Protein AF-A0A3D3JPU9-F1 (afdb_monomer)

Sequence (164 aa):
MLIANRLPGASPLVQSMTINVPAVERTVMVTYDLEADNAAEIIVEYTRDSIWNTVSADRLTGDFGLGIAPGTGHSITWDYSDTFDGEAPTQIFLRLTADDGNLVVTLPGAVEIVFRKIEAGTFTQGSPELEPGHEADESPQRAVTVSEDFYMSIFEITQEQWLA

Radius of gyration: 21.28 Å; Cα contacts (8 Å, |Δi|>4): 311; chains: 1; bounding box: 58×30×57 Å

pLDDT: mean 87.11, std 13.55, range [36.75, 98.12]

Foldseek 3Di:
DEDADWDPDDPFGWAPWDWDDDPPAQKIKIWTFTDHPFWWAKWKWKDPDPVPPIDTAPPKDWQHGGGRGGGGGGMIMGRCCPVPVNDDDPDMYMYIDTGRQWDWDQDPPRDIFIKGKDAWDKDWFFDDPPPVPHDPVSDDTDIDTDHGIDIDTPDDDDPVNVVD

Structure (mmCIF, N/CA/C/O backbone):
data_AF-A0A3D3JPU9-F1
#
_entry.id   AF-A0A3D3JPU9-F1
#
loop_
_atom_site.group_PDB
_atom_site.id
_atom_site.type_symbol
_atom_site.label_atom_id
_atom_site.label_alt_id
_atom_site.label_comp_id
_atom_site.label_asym_id
_atom_site.label_entity_id
_atom_site.label_seq_id
_atom_site.pdbx_PDB_ins_code
_atom_site.Cartn_x
_atom_site.Cartn_y
_atom_site.Cartn_z
_atom_site.occupancy
_atom_site.B_iso_or_equiv
_atom_site.auth_seq_id
_atom_site.auth_comp_id
_atom_site.auth_asym_id
_atom_site.auth_atom_id
_atom_site.pdbx_PDB_model_num
ATOM 1 N N . MET A 1 1 ? -23.104 3.707 13.720 1.00 38.59 1 MET A N 1
ATOM 2 C CA . MET A 1 1 ? -23.506 3.058 12.451 1.00 38.59 1 MET A CA 1
ATOM 3 C C . MET A 1 1 ? -22.300 3.085 11.531 1.00 38.59 1 MET A C 1
ATOM 5 O O . MET A 1 1 ? -21.827 4.163 11.205 1.00 38.59 1 MET A O 1
ATOM 9 N N . LEU A 1 2 ? -21.737 1.918 11.239 1.00 41.59 2 LEU A N 1
ATOM 10 C CA . LEU A 1 2 ? -20.375 1.777 10.731 1.00 41.59 2 LEU A CA 1
ATOM 11 C C . LEU A 1 2 ? -20.431 1.512 9.223 1.00 41.59 2 LEU A C 1
ATOM 13 O O . LEU A 1 2 ? -20.944 0.478 8.808 1.00 41.59 2 LEU A O 1
ATOM 17 N N . ILE A 1 3 ? -20.004 2.477 8.409 1.00 39.22 3 ILE A N 1
ATOM 18 C CA . ILE A 1 3 ? -20.006 2.352 6.946 1.00 39.22 3 ILE A CA 1
ATOM 19 C C . ILE A 1 3 ? -18.588 1.988 6.516 1.00 39.22 3 ILE A C 1
ATOM 21 O O . ILE A 1 3 ? -17.681 2.786 6.711 1.00 39.22 3 ILE A O 1
ATOM 25 N N . ALA A 1 4 ? -18.411 0.794 5.950 1.00 40.62 4 ALA A N 1
ATOM 26 C CA . ALA A 1 4 ? -17.192 0.391 5.262 1.00 40.62 4 ALA A CA 1
ATOM 27 C C . ALA A 1 4 ? -17.168 1.071 3.885 1.00 40.62 4 ALA A C 1
ATOM 29 O O . ALA A 1 4 ? -17.986 0.759 3.014 1.00 40.62 4 ALA A O 1
ATOM 30 N N . ASN A 1 5 ? -16.271 2.037 3.688 1.00 39.25 5 ASN A N 1
ATOM 31 C CA . ASN A 1 5 ? -16.094 2.644 2.375 1.00 39.25 5 ASN A CA 1
ATOM 32 C C . ASN A 1 5 ? -15.235 1.732 1.498 1.00 39.25 5 ASN A C 1
ATOM 34 O O . ASN A 1 5 ? -14.011 1.755 1.549 1.00 39.25 5 ASN A O 1
ATOM 38 N N . ARG A 1 6 ? -15.943 0.949 0.681 1.00 44.34 6 ARG A N 1
ATOM 39 C CA . ARG A 1 6 ? -15.477 0.354 -0.574 1.00 44.34 6 ARG A CA 1
ATOM 40 C C . ARG A 1 6 ? -14.921 1.445 -1.502 1.00 44.34 6 ARG A C 1
ATOM 42 O O . ARG A 1 6 ? -15.597 2.453 -1.721 1.00 44.34 6 ARG A O 1
ATOM 49 N N . LEU A 1 7 ? -13.766 1.223 -2.119 1.00 37.97 7 LEU A N 1
ATOM 50 C CA . LEU A 1 7 ? -13.474 1.836 -3.415 1.00 37.97 7 LEU A CA 1
ATOM 51 C C . LEU A 1 7 ? -13.971 0.848 -4.484 1.00 37.97 7 LEU A C 1
ATOM 53 O O . LEU A 1 7 ? -13.536 -0.301 -4.488 1.00 37.97 7 LEU A O 1
ATOM 57 N N . PRO A 1 8 ? -14.957 1.204 -5.325 1.00 36.75 8 PRO A N 1
ATOM 58 C CA . PRO A 1 8 ? -15.422 0.299 -6.366 1.00 36.75 8 PRO A CA 1
ATOM 59 C C . PRO A 1 8 ? -14.397 0.206 -7.507 1.00 36.75 8 PRO A C 1
ATOM 61 O O . PRO A 1 8 ? -14.055 1.226 -8.097 1.00 36.75 8 PRO A O 1
ATOM 64 N N . GLY A 1 9 ? -14.016 -1.021 -7.879 1.00 45.81 9 GLY A N 1
ATOM 65 C CA . GLY A 1 9 ? -13.697 -1.359 -9.273 1.00 45.81 9 GLY A CA 1
ATOM 66 C C . GLY A 1 9 ? -12.241 -1.619 -9.662 1.00 45.81 9 GLY A C 1
ATOM 67 O O . GLY A 1 9 ? -12.018 -1.871 -10.840 1.00 45.81 9 GLY A O 1
ATOM 68 N N . ALA A 1 10 ? -11.280 -1.613 -8.740 1.00 60.22 10 ALA A N 1
ATOM 69 C CA . ALA A 1 10 ? -9.907 -2.025 -9.034 1.00 60.22 10 ALA A CA 1
ATOM 70 C C . ALA A 1 10 ? -9.444 -3.059 -8.004 1.00 60.22 10 ALA A C 1
ATOM 72 O O . ALA A 1 10 ? -9.653 -2.860 -6.808 1.00 60.22 10 ALA A O 1
ATOM 73 N N . SER A 1 11 ? -8.864 -4.166 -8.471 1.00 66.94 11 SER A N 1
ATOM 74 C CA . SER A 1 11 ? -8.095 -5.065 -7.610 1.00 66.94 11 SER A CA 1
ATOM 75 C C . SER A 1 11 ? -6.849 -4.329 -7.099 1.00 66.94 11 SER A C 1
ATOM 77 O O . SER A 1 11 ? -6.284 -3.537 -7.855 1.00 66.94 11 SER A O 1
ATOM 79 N N . PRO A 1 12 ? -6.406 -4.598 -5.861 1.00 82.12 12 PRO A N 1
ATOM 80 C CA . PRO A 1 12 ? -6.984 -5.540 -4.903 1.00 82.12 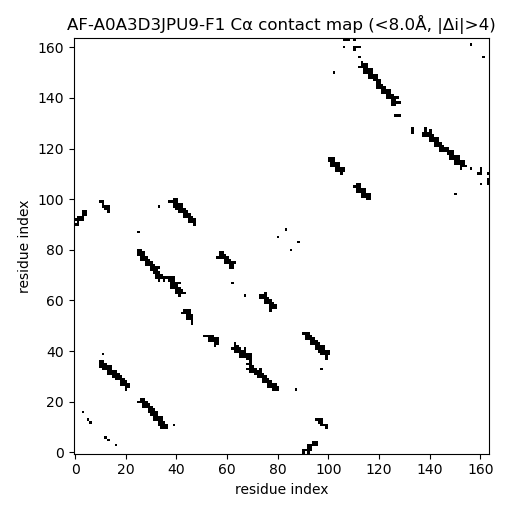12 PRO A CA 1
ATOM 81 C C . PRO A 1 12 ? -8.217 -4.973 -4.180 1.00 82.12 12 PRO A C 1
ATOM 83 O O . PRO A 1 12 ? -8.354 -3.771 -3.967 1.00 82.12 12 PRO A O 1
ATOM 86 N N . LEU A 1 13 ? -9.119 -5.862 -3.763 1.00 84.00 13 LEU A N 1
ATOM 87 C CA . LEU A 1 13 ? -10.406 -5.506 -3.177 1.00 84.00 13 LEU A CA 1
ATOM 88 C C . LEU A 1 13 ? -10.704 -6.312 -1.908 1.00 84.00 13 LEU A C 1
ATOM 90 O O . LEU A 1 13 ? -10.686 -7.541 -1.901 1.00 84.00 13 LEU A O 1
ATOM 94 N N . VAL A 1 14 ? -11.078 -5.597 -0.845 1.00 78.12 14 VAL A N 1
ATOM 95 C CA . VAL A 1 14 ? -11.663 -6.182 0.369 1.00 78.12 14 VAL A CA 1
ATOM 96 C C . VAL A 1 14 ? -13.152 -6.459 0.146 1.00 78.12 14 VAL A C 1
ATOM 98 O O . VAL A 1 14 ? -13.912 -5.571 -0.250 1.00 78.12 14 VAL A O 1
ATOM 101 N N . GLN A 1 15 ? -13.588 -7.677 0.456 1.00 7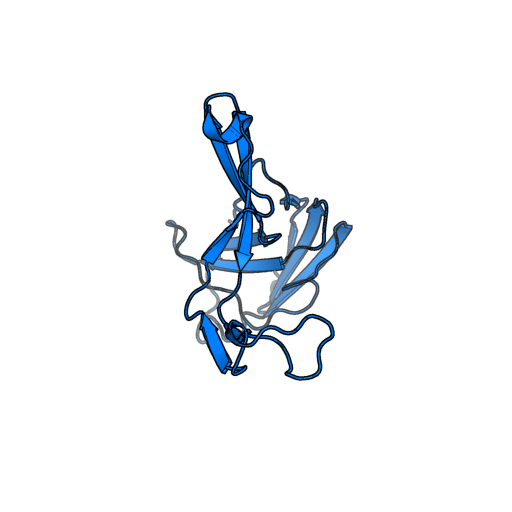9.38 15 GLN A N 1
ATOM 102 C CA . GLN A 1 15 ? -14.965 -8.152 0.328 1.00 79.38 15 GLN A CA 1
ATOM 103 C C . GLN A 1 15 ? -15.486 -8.796 1.616 1.00 79.38 15 GLN A C 1
ATOM 105 O O . GLN A 1 15 ? -14.744 -9.016 2.572 1.00 79.38 15 GLN A O 1
ATOM 110 N N . SER A 1 16 ? -16.800 -9.056 1.647 1.00 79.38 16 SER A N 1
ATOM 111 C CA . SER A 1 16 ? -17.491 -9.781 2.730 1.00 79.38 16 SER A CA 1
ATOM 112 C C . SER A 1 16 ? -17.193 -9.264 4.147 1.00 79.38 16 SER A C 1
ATOM 114 O O . SER A 1 16 ? -17.269 -10.012 5.123 1.00 79.38 16 SER A O 1
ATOM 116 N N . MET A 1 17 ? -16.858 -7.974 4.271 1.00 79.38 17 MET A N 1
ATOM 117 C CA . MET A 1 17 ? -16.373 -7.397 5.521 1.00 79.38 17 MET A CA 1
ATOM 118 C C . MET A 1 17 ? -17.464 -7.434 6.594 1.00 79.38 17 MET A C 1
ATOM 120 O O . MET A 1 17 ? -18.532 -6.837 6.439 1.00 79.38 17 MET A O 1
ATOM 124 N N . THR A 1 18 ? -17.172 -8.096 7.710 1.00 80.69 18 THR A N 1
ATOM 125 C CA . THR A 1 18 ? -18.034 -8.135 8.894 1.00 80.69 18 THR A CA 1
ATOM 126 C C . THR A 1 18 ? -17.282 -7.564 10.081 1.00 80.69 18 THR A C 1
ATOM 128 O O . THR A 1 18 ? -16.088 -7.802 10.242 1.00 80.69 18 THR A O 1
ATOM 131 N N . ILE A 1 19 ? -17.985 -6.792 10.910 1.00 81.38 19 ILE A N 1
ATOM 132 C CA . ILE A 1 19 ? -17.402 -6.121 12.068 1.00 81.38 19 ILE A CA 1
ATOM 133 C C . ILE A 1 19 ? -18.149 -6.558 13.321 1.00 81.38 19 ILE A C 1
ATOM 135 O O . ILE A 1 19 ? -19.367 -6.396 13.417 1.00 81.38 19 ILE A O 1
ATOM 139 N N . ASN A 1 20 ? -17.406 -7.092 14.282 1.00 82.62 20 ASN A N 1
ATOM 140 C CA . ASN A 1 20 ? -17.899 -7.486 15.590 1.00 82.62 20 ASN A CA 1
ATOM 141 C C . ASN A 1 20 ? -17.238 -6.622 16.670 1.00 82.62 20 ASN A C 1
ATOM 143 O O . ASN A 1 20 ? -16.013 -6.543 16.746 1.00 82.62 20 ASN A O 1
ATOM 147 N N . VAL A 1 21 ? -18.057 -5.988 17.508 1.00 80.88 21 VAL A N 1
ATOM 148 C CA . VAL A 1 21 ? -17.610 -5.151 18.630 1.00 80.88 21 VAL A CA 1
ATOM 149 C C . VAL A 1 21 ? -18.157 -5.776 19.912 1.00 80.88 21 VAL A C 1
ATOM 151 O O . VAL A 1 21 ? -19.345 -5.602 20.211 1.00 80.88 21 VAL A O 1
ATOM 154 N N . PRO A 1 22 ? -17.353 -6.555 20.653 1.00 74.38 22 PRO A N 1
ATOM 155 C CA . PRO A 1 22 ? -17.810 -7.160 21.894 1.00 74.38 22 PRO A CA 1
ATOM 156 C C . PRO A 1 22 ? -18.210 -6.078 22.907 1.00 74.38 22 PRO A C 1
ATOM 158 O O . PRO A 1 22 ? -17.514 -5.088 23.090 1.00 74.38 22 PRO A O 1
ATOM 161 N N . ALA A 1 23 ? -19.326 -6.270 23.615 1.00 65.50 23 ALA A N 1
ATOM 162 C CA . ALA A 1 23 ? -19.895 -5.244 24.500 1.00 65.50 23 ALA A CA 1
ATOM 163 C C . ALA A 1 23 ? -19.032 -4.890 25.732 1.00 65.50 23 ALA A C 1
ATOM 165 O O . ALA A 1 23 ? -19.327 -3.919 26.427 1.00 65.50 23 ALA A O 1
ATOM 166 N N . VAL A 1 24 ? -18.015 -5.701 26.037 1.00 68.75 24 VAL A N 1
ATOM 167 C CA . VAL A 1 24 ? -17.209 -5.611 27.268 1.00 68.75 24 VAL A CA 1
ATOM 168 C C . VAL A 1 24 ? -15.709 -5.509 26.970 1.00 68.75 24 VAL A C 1
ATOM 170 O O . VAL A 1 24 ? -14.918 -5.261 27.875 1.00 68.75 24 VAL A O 1
ATOM 173 N N . GLU A 1 25 ? -15.312 -5.663 25.707 1.00 72.06 25 GLU A N 1
ATOM 174 C CA . GLU A 1 25 ? -13.920 -5.553 25.280 1.00 72.06 25 GLU A CA 1
ATOM 175 C C . GLU A 1 25 ? -13.743 -4.255 24.498 1.00 72.06 25 GLU A C 1
ATOM 177 O O . GLU A 1 25 ? -14.616 -3.855 23.730 1.00 72.06 25 GLU A O 1
ATOM 182 N N . ARG A 1 26 ? -12.605 -3.581 24.679 1.00 84.31 26 ARG A N 1
ATOM 183 C CA . ARG A 1 26 ? -12.235 -2.417 23.860 1.00 84.31 26 ARG A CA 1
ATOM 184 C C . ARG A 1 26 ? -11.589 -2.870 22.551 1.00 84.31 26 ARG A C 1
ATOM 186 O O . ARG A 1 26 ? -10.546 -2.364 22.155 1.00 84.31 26 ARG A O 1
ATOM 193 N N . THR A 1 27 ? -12.202 -3.864 21.918 1.00 87.31 27 THR A N 1
ATOM 194 C CA . THR A 1 27 ? -11.699 -4.513 20.713 1.00 87.31 27 THR A CA 1
ATOM 195 C C . THR A 1 27 ? -12.722 -4.431 19.590 1.00 87.31 27 THR A C 1
ATOM 197 O O . THR A 1 27 ? -13.936 -4.398 19.805 1.00 87.31 27 THR A O 1
ATOM 200 N N . VAL A 1 28 ? -12.226 -4.390 18.360 1.00 88.94 28 VAL A N 1
ATOM 201 C CA . VAL A 1 28 ? -13.025 -4.576 17.153 1.00 88.94 28 VAL A CA 1
ATOM 202 C C . VAL A 1 28 ? -12.428 -5.725 16.369 1.00 88.94 28 VAL A C 1
ATOM 204 O O . VAL A 1 28 ? -11.264 -5.674 15.983 1.00 88.94 28 VAL A O 1
ATOM 207 N N . MET A 1 29 ? -13.231 -6.748 16.105 1.00 89.94 29 MET A N 1
ATOM 208 C CA . MET A 1 29 ? -12.861 -7.833 15.209 1.00 89.94 29 MET A CA 1
ATOM 209 C C . MET A 1 29 ? -13.454 -7.570 13.830 1.00 89.94 29 MET A C 1
ATOM 211 O O . MET A 1 29 ? -14.654 -7.328 13.692 1.00 89.94 29 MET A O 1
ATOM 215 N N . VAL A 1 30 ? -12.604 -7.631 12.816 1.00 91.12 30 VAL A N 1
ATOM 216 C CA . VAL A 1 30 ? -12.953 -7.496 11.408 1.00 91.12 30 VAL A CA 1
ATOM 217 C C . VAL A 1 30 ? -12.640 -8.813 10.723 1.00 91.12 30 VAL A C 1
ATOM 219 O O . VAL A 1 30 ? -11.498 -9.258 10.763 1.00 91.12 30 VAL A O 1
ATOM 222 N N . THR A 1 31 ? -13.623 -9.409 10.059 1.00 92.94 31 THR A N 1
ATOM 223 C CA . THR A 1 31 ? -13.385 -10.522 9.132 1.00 92.94 31 THR A CA 1
ATOM 224 C C . THR A 1 31 ? -13.621 -10.057 7.708 1.00 92.94 31 THR A C 1
ATOM 226 O O . THR A 1 31 ? -14.570 -9.303 7.477 1.00 92.94 31 THR A O 1
ATOM 229 N N . TYR A 1 32 ? -12.800 -10.497 6.762 1.00 92.75 32 TYR A N 1
ATOM 230 C CA . TYR A 1 32 ? -12.905 -10.096 5.362 1.00 92.75 32 TYR A CA 1
ATOM 231 C C . TYR A 1 32 ? -12.392 -11.177 4.407 1.00 92.75 32 TYR A C 1
ATOM 233 O O . TYR A 1 32 ? -11.645 -12.076 4.793 1.00 92.75 32 TYR A O 1
ATOM 241 N N . ASP A 1 33 ? -12.788 -11.050 3.147 1.00 92.75 33 ASP A N 1
ATOM 242 C CA . ASP A 1 33 ? -12.210 -11.778 2.025 1.00 92.75 33 ASP A CA 1
ATOM 243 C C . ASP A 1 33 ? -11.353 -10.801 1.204 1.00 92.75 33 ASP A C 1
ATOM 245 O O . ASP A 1 33 ? -11.717 -9.633 1.050 1.00 92.75 33 ASP A O 1
ATOM 249 N N . LEU A 1 34 ? -10.215 -11.256 0.691 1.00 91.75 34 LEU A N 1
ATOM 250 C CA . LEU A 1 34 ? -9.318 -10.498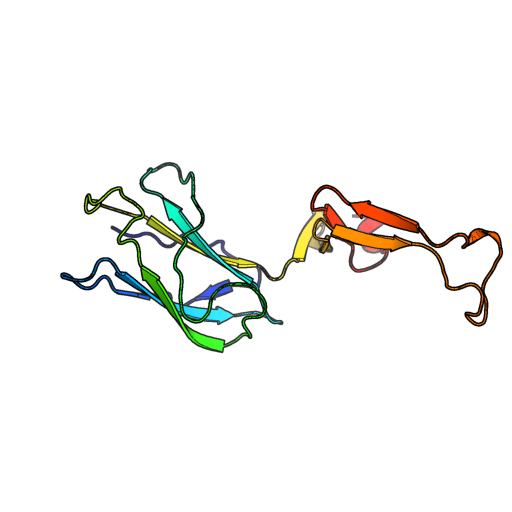 -0.174 1.00 91.75 34 LEU A CA 1
ATOM 251 C C . LEU A 1 34 ? -9.375 -11.058 -1.595 1.00 91.75 34 LEU A C 1
ATOM 253 O O . LEU A 1 34 ? -8.885 -12.158 -1.858 1.00 91.75 34 LEU A O 1
ATOM 257 N N . GLU A 1 35 ? -9.933 -10.277 -2.516 1.00 90.25 35 GLU A N 1
ATOM 258 C CA . GLU A 1 35 ? -9.847 -10.537 -3.952 1.00 90.25 35 GLU A CA 1
ATOM 259 C C . GLU A 1 35 ? -8.686 -9.731 -4.540 1.00 90.25 35 GLU A C 1
ATOM 261 O O . GLU A 1 35 ? -8.722 -8.503 -4.580 1.00 90.25 35 GLU A O 1
ATOM 266 N N . ALA A 1 36 ? -7.635 -10.420 -4.974 1.00 86.75 36 ALA A N 1
ATOM 267 C CA . ALA A 1 36 ? -6.460 -9.810 -5.580 1.00 86.75 36 ALA A CA 1
ATOM 268 C C . ALA A 1 36 ? -5.738 -10.824 -6.478 1.00 86.75 36 ALA A C 1
ATOM 270 O O . ALA A 1 36 ? -5.844 -12.032 -6.261 1.00 86.75 36 ALA A O 1
ATOM 271 N N . ASP A 1 37 ? -4.977 -10.339 -7.460 1.00 85.44 37 ASP A N 1
ATOM 272 C CA . ASP A 1 37 ? -4.149 -11.205 -8.312 1.00 85.44 37 ASP A CA 1
ATOM 273 C C . ASP A 1 37 ? -2.868 -11.659 -7.596 1.00 85.44 37 ASP A C 1
ATOM 275 O O . ASP A 1 37 ? -2.338 -12.737 -7.858 1.00 85.44 37 ASP A O 1
ATOM 279 N N . ASN A 1 38 ? -2.371 -10.829 -6.675 1.00 86.12 38 ASN A N 1
ATOM 280 C CA . ASN A 1 38 ? -1.156 -11.051 -5.899 1.00 86.12 38 ASN A CA 1
ATOM 281 C C . ASN A 1 38 ? -1.387 -10.681 -4.431 1.00 86.12 38 ASN A C 1
ATOM 283 O O . ASN A 1 38 ? -2.436 -10.153 -4.066 1.00 86.12 38 ASN A O 1
ATOM 287 N N . ALA A 1 39 ? -0.390 -10.952 -3.587 1.00 89.75 39 ALA A N 1
ATOM 288 C CA . ALA A 1 39 ? -0.430 -10.500 -2.205 1.00 89.75 39 ALA A CA 1
ATOM 289 C C . ALA A 1 39 ? -0.523 -8.965 -2.126 1.00 89.75 39 ALA A C 1
ATOM 291 O O . ALA A 1 39 ? 0.163 -8.264 -2.873 1.00 89.75 39 ALA A O 1
ATOM 292 N N . ALA A 1 40 ? -1.349 -8.467 -1.209 1.00 90.00 40 ALA A N 1
ATOM 293 C CA . ALA A 1 40 ? -1.594 -7.046 -0.991 1.00 90.00 40 ALA A CA 1
ATOM 294 C C . ALA A 1 40 ? -1.206 -6.627 0.434 1.00 90.00 40 ALA A C 1
ATOM 296 O O . ALA A 1 40 ? -1.082 -7.453 1.342 1.00 90.00 40 ALA A O 1
ATOM 297 N N . GLU A 1 41 ? -1.006 -5.331 0.627 1.00 91.44 41 GLU A N 1
ATOM 298 C CA . GLU A 1 41 ? -1.008 -4.699 1.934 1.00 91.44 41 GLU A CA 1
ATOM 299 C C . GLU A 1 41 ? -2.443 -4.496 2.410 1.00 91.44 41 GLU A C 1
ATOM 301 O O . GLU A 1 41 ? -3.289 -4.013 1.658 1.00 91.44 41 GLU A O 1
ATOM 306 N N . ILE A 1 42 ? -2.718 -4.832 3.667 1.00 93.69 42 ILE A N 1
ATOM 307 C CA . ILE A 1 42 ? -4.010 -4.566 4.295 1.00 93.69 42 ILE A CA 1
ATOM 308 C C . ILE A 1 42 ? -3.847 -3.465 5.332 1.00 93.69 42 ILE A C 1
ATOM 310 O O . ILE A 1 42 ? -3.294 -3.670 6.415 1.00 93.69 42 ILE A O 1
ATOM 314 N N . ILE A 1 43 ? -4.360 -2.291 4.986 1.00 89.94 43 ILE A N 1
ATOM 315 C CA . ILE A 1 43 ? -4.274 -1.076 5.786 1.00 89.94 43 ILE A CA 1
ATOM 316 C C . ILE A 1 43 ? -5.597 -0.894 6.524 1.00 89.94 43 ILE A C 1
ATOM 318 O O . ILE A 1 43 ? -6.676 -0.911 5.924 1.00 89.94 43 ILE A O 1
ATOM 322 N N . VAL A 1 44 ? -5.510 -0.702 7.839 1.00 92.06 44 VAL A N 1
ATOM 323 C CA . VAL A 1 44 ? -6.668 -0.425 8.691 1.00 92.06 44 VAL A CA 1
ATOM 324 C C . VAL A 1 44 ? -6.591 1.006 9.173 1.00 92.06 44 VAL A C 1
ATOM 326 O O . VAL A 1 44 ? -5.642 1.410 9.843 1.00 92.06 44 VAL A O 1
ATOM 329 N N . GLU A 1 45 ? -7.625 1.767 8.865 1.00 92.00 45 GLU A N 1
ATOM 330 C CA . GLU A 1 45 ? -7.753 3.146 9.292 1.00 92.00 45 GLU A CA 1
ATOM 331 C C . GLU A 1 45 ? -9.084 3.361 9.997 1.00 92.00 45 GLU A C 1
ATOM 333 O O . GLU A 1 45 ? -10.081 2.693 9.712 1.00 92.00 45 GLU A O 1
ATOM 338 N N . TYR A 1 46 ? -9.126 4.342 10.889 1.00 90.06 46 TYR A N 1
ATOM 339 C CA . TYR A 1 46 ? -10.345 4.739 11.567 1.00 90.06 46 TYR A CA 1
ATOM 340 C C . TYR A 1 46 ? -10.561 6.250 11.517 1.00 90.06 46 TYR A C 1
ATOM 342 O O . TYR A 1 46 ? -9.637 7.037 11.326 1.00 90.06 46 TYR A O 1
ATOM 350 N N . THR A 1 47 ? -11.806 6.670 11.718 1.00 89.44 47 THR A N 1
ATOM 351 C CA . THR A 1 47 ? -12.147 8.063 12.000 1.00 89.44 47 THR A CA 1
ATOM 352 C C . THR A 1 47 ? -13.324 8.160 12.963 1.00 89.44 47 THR A C 1
ATOM 354 O O . THR A 1 47 ? -14.097 7.218 13.147 1.00 89.44 47 THR A O 1
ATOM 357 N N . ARG A 1 48 ? -13.456 9.319 13.604 1.00 86.81 48 ARG A N 1
ATOM 358 C CA . ARG A 1 48 ? -14.639 9.717 14.382 1.00 86.81 48 ARG A CA 1
ATOM 359 C C . ARG A 1 48 ? -15.387 10.874 13.728 1.00 86.81 48 ARG A C 1
ATOM 361 O O . ARG A 1 48 ? -16.456 11.247 14.206 1.00 86.81 48 ARG A O 1
ATOM 368 N N . ASP A 1 49 ? -14.817 11.462 12.680 1.00 83.62 49 ASP A N 1
ATOM 369 C CA . ASP A 1 49 ? -15.444 12.552 11.958 1.00 83.62 49 ASP A CA 1
ATOM 370 C C . ASP A 1 49 ? -16.352 12.028 10.840 1.00 83.62 49 ASP A C 1
ATOM 372 O O . ASP A 1 49 ? -16.342 10.855 10.469 1.00 83.62 49 ASP A O 1
ATOM 376 N N . SER A 1 50 ? -17.206 12.910 10.338 1.00 81.31 50 SER A N 1
ATOM 377 C CA . SER A 1 50 ? -18.123 12.619 9.235 1.00 81.31 50 SER A CA 1
ATOM 378 C C . SER A 1 50 ? -17.541 12.975 7.864 1.00 81.31 50 SER A C 1
ATOM 380 O O . SER A 1 50 ? -18.234 12.835 6.857 1.00 81.31 50 SER A O 1
ATOM 382 N N . ILE A 1 51 ? -16.298 13.459 7.821 1.00 82.75 51 ILE A N 1
ATOM 383 C CA . ILE A 1 51 ? -15.634 13.982 6.618 1.00 82.75 51 ILE A CA 1
ATOM 384 C C . ILE A 1 51 ? -14.461 13.106 6.155 1.00 82.75 51 ILE A C 1
ATOM 386 O O . ILE A 1 51 ? -13.833 13.430 5.153 1.00 82.75 51 ILE A O 1
ATOM 390 N N . TRP A 1 52 ? -14.237 11.968 6.821 1.00 82.00 52 TRP A N 1
ATOM 391 C CA . TRP A 1 52 ? -13.253 10.940 6.485 1.00 82.00 52 TRP A CA 1
ATOM 392 C C . TRP A 1 52 ? -11.790 11.386 6.575 1.00 82.00 52 TRP A C 1
ATOM 394 O O . TRP A 1 52 ? -10.960 10.887 5.814 1.00 82.00 52 TRP A O 1
ATOM 404 N N . ASN A 1 53 ? -11.437 12.240 7.545 1.00 85.75 53 ASN A N 1
ATOM 405 C CA . ASN A 1 53 ? -10.024 12.347 7.922 1.00 85.75 53 ASN A CA 1
ATOM 406 C C . ASN A 1 53 ? -9.673 11.126 8.760 1.00 85.75 53 ASN A C 1
ATOM 408 O O . ASN A 1 53 ? -10.133 10.977 9.897 1.00 85.75 53 ASN A O 1
ATOM 412 N N . THR A 1 54 ? -8.915 10.221 8.164 1.00 90.12 54 THR A N 1
ATOM 413 C CA . THR A 1 54 ? -8.572 8.944 8.766 1.00 90.12 54 THR A CA 1
ATOM 414 C C . THR A 1 54 ? -7.242 8.991 9.503 1.00 90.12 54 THR A C 1
ATOM 416 O O . THR A 1 54 ? -6.366 9.806 9.216 1.00 90.12 54 THR A O 1
ATOM 419 N N . VAL A 1 55 ? -7.110 8.098 10.478 1.00 91.50 55 VAL A N 1
ATOM 420 C CA . VAL A 1 55 ? -5.878 7.812 11.211 1.00 91.50 55 VAL A CA 1
ATOM 421 C C . VAL A 1 55 ? -5.626 6.313 11.113 1.00 91.50 55 VAL A C 1
ATOM 423 O O . VAL A 1 55 ? -6.568 5.527 11.247 1.00 91.50 55 VAL A O 1
ATOM 426 N N . SER A 1 56 ? -4.377 5.907 10.888 1.00 92.06 56 SER A N 1
ATOM 427 C CA . SER A 1 56 ? -4.008 4.490 10.909 1.00 92.06 56 SER A CA 1
ATOM 428 C C . SER A 1 56 ? -4.297 3.887 12.282 1.00 92.06 56 SER A C 1
ATOM 430 O O . SER A 1 56 ? -3.941 4.465 13.312 1.00 92.06 56 SER A O 1
ATOM 432 N N . ALA A 1 57 ? -4.955 2.731 12.297 1.00 92.19 57 ALA A N 1
ATOM 433 C CA . ALA A 1 57 ? -5.157 1.970 13.518 1.00 92.19 57 ALA A CA 1
ATOM 434 C C . ALA A 1 57 ? -3.817 1.388 13.990 1.00 92.19 57 ALA A C 1
ATOM 436 O O . ALA A 1 57 ? -3.028 0.866 13.203 1.00 92.19 57 ALA A O 1
ATOM 437 N N . ASP A 1 58 ? -3.562 1.482 15.287 1.00 91.50 58 ASP A N 1
ATOM 438 C CA . ASP A 1 58 ? -2.437 0.856 15.970 1.00 91.50 58 ASP A CA 1
ATOM 439 C C . ASP A 1 58 ? -2.890 -0.422 16.691 1.00 91.50 58 ASP A C 1
ATOM 441 O O . ASP A 1 58 ? -4.069 -0.755 16.691 1.00 91.50 58 ASP A O 1
ATOM 445 N N . ARG A 1 59 ? -1.961 -1.175 17.298 1.00 92.44 59 ARG A N 1
ATOM 446 C CA . ARG A 1 59 ? -2.284 -2.361 18.128 1.00 92.44 59 ARG A CA 1
ATOM 447 C C . ARG A 1 59 ? -3.170 -3.402 17.418 1.00 92.44 59 ARG A C 1
ATOM 449 O O . ARG A 1 59 ? -4.027 -4.047 18.026 1.00 92.44 59 ARG A O 1
ATOM 456 N N . LEU A 1 60 ? -2.961 -3.556 16.115 1.00 95.31 60 LEU A N 1
ATOM 457 C CA . LEU A 1 60 ? -3.622 -4.565 15.300 1.00 95.31 60 LEU A CA 1
ATOM 458 C C . LEU A 1 60 ? -2.970 -5.935 15.518 1.00 95.31 60 LEU A C 1
ATOM 460 O O . LEU A 1 60 ? -1.765 -6.051 15.746 1.00 95.31 60 LEU A O 1
ATOM 464 N N . THR A 1 61 ? -3.778 -6.983 15.421 1.00 96.56 61 THR A N 1
ATOM 465 C CA . THR A 1 61 ? -3.336 -8.383 15.394 1.00 96.56 61 THR A CA 1
ATOM 466 C C . THR A 1 61 ? -4.103 -9.144 14.315 1.00 96.56 61 THR A C 1
ATOM 468 O O . THR A 1 61 ? -5.223 -8.761 13.974 1.00 96.56 61 THR A O 1
ATOM 471 N N . GLY A 1 62 ? -3.521 -10.224 13.789 1.00 96.50 62 GLY A N 1
ATOM 472 C CA . GLY A 1 62 ? -4.119 -11.029 12.718 1.00 96.50 62 GLY A CA 1
ATOM 473 C C . GLY A 1 62 ? -3.614 -10.641 11.328 1.00 96.50 62 GLY A C 1
ATOM 474 O O . GLY A 1 62 ? -2.447 -10.287 11.174 1.00 96.50 62 GLY A O 1
ATOM 475 N N . ASP A 1 63 ? -4.491 -10.722 10.331 1.00 96.75 63 ASP A N 1
ATOM 476 C CA . ASP A 1 63 ? -4.160 -10.613 8.907 1.00 96.75 63 ASP A CA 1
ATOM 477 C C . ASP A 1 63 ? -4.162 -9.151 8.424 1.00 96.75 63 ASP A C 1
ATOM 479 O O . ASP A 1 63 ? -5.072 -8.730 7.711 1.00 96.75 63 ASP A O 1
ATOM 483 N N . PHE A 1 64 ? -3.174 -8.356 8.843 1.00 94.44 64 PHE A N 1
ATOM 484 C CA . PHE A 1 64 ? -2.990 -6.961 8.416 1.00 94.44 64 PHE A CA 1
ATOM 485 C C . PHE A 1 64 ? -1.544 -6.688 7.970 1.00 94.44 64 PHE A C 1
ATOM 487 O O . PHE A 1 64 ? -0.634 -7.454 8.286 1.00 94.44 64 PHE A O 1
ATOM 494 N N . GLY A 1 65 ? -1.321 -5.563 7.288 1.00 91.75 65 GLY A N 1
ATOM 495 C CA . GLY A 1 65 ? -0.001 -5.155 6.806 1.00 91.75 65 GLY A CA 1
ATOM 496 C C . GLY A 1 65 ? 0.401 -5.849 5.505 1.00 91.75 65 GLY A C 1
ATOM 497 O O . GLY A 1 65 ? -0.454 -6.309 4.752 1.00 91.75 65 GLY A O 1
ATOM 498 N N . LEU A 1 66 ? 1.702 -5.865 5.213 1.00 90.25 66 LEU A N 1
ATOM 499 C CA . LEU A 1 66 ? 2.252 -6.313 3.931 1.00 90.25 66 LEU A CA 1
ATOM 500 C C . LEU A 1 66 ? 2.136 -7.831 3.725 1.00 90.25 66 LEU A C 1
ATOM 502 O O . LEU A 1 66 ? 2.370 -8.620 4.639 1.00 90.25 66 LEU A O 1
ATOM 506 N N . GLY A 1 67 ? 1.906 -8.239 2.475 1.00 91.00 67 GLY A N 1
ATOM 507 C CA . GLY A 1 67 ? 2.088 -9.627 2.039 1.00 91.00 67 GLY A CA 1
ATOM 508 C C . GLY A 1 67 ? 0.912 -10.561 2.325 1.00 91.00 67 GLY A C 1
ATOM 509 O O . GLY A 1 67 ? 1.103 -11.778 2.362 1.00 91.00 67 GLY A O 1
ATOM 510 N N . ILE A 1 68 ? -0.297 -10.028 2.500 1.00 95.44 68 ILE A N 1
ATOM 511 C CA . ILE A 1 68 ? -1.501 -10.840 2.686 1.00 95.44 68 ILE A CA 1
ATOM 512 C C . ILE A 1 68 ? -1.913 -11.440 1.343 1.00 95.44 68 ILE A C 1
ATOM 514 O O . ILE A 1 68 ? -2.217 -10.721 0.394 1.00 95.44 68 ILE A O 1
ATOM 518 N N . ALA A 1 69 ? -1.889 -12.770 1.252 1.00 95.12 69 ALA A N 1
ATOM 519 C CA . ALA A 1 69 ? -2.286 -13.491 0.048 1.00 95.12 69 ALA A CA 1
ATOM 520 C C . ALA A 1 69 ? -3.808 -13.399 -0.190 1.00 95.12 69 ALA A C 1
ATOM 522 O O . ALA A 1 69 ? -4.556 -13.364 0.786 1.00 95.12 69 ALA A O 1
ATOM 523 N N . PRO A 1 70 ? -4.276 -13.429 -1.454 1.00 94.50 70 PRO A N 1
ATOM 524 C CA . PRO A 1 70 ? -5.702 -13.494 -1.770 1.00 94.50 70 PRO A CA 1
ATOM 525 C C . PRO A 1 70 ? -6.372 -14.704 -1.109 1.00 94.50 70 PRO A C 1
ATOM 527 O O . PRO A 1 70 ? -5.788 -15.793 -1.052 1.00 94.50 70 PRO A O 1
ATOM 530 N N . GLY A 1 71 ? -7.609 -14.548 -0.647 1.00 95.25 71 GLY A N 1
ATOM 531 C CA . GLY A 1 71 ? -8.288 -15.606 0.092 1.00 95.25 71 GLY A CA 1
ATOM 532 C C . GLY A 1 71 ? -9.528 -15.150 0.846 1.00 95.25 71 GLY A C 1
ATOM 533 O O . GLY A 1 71 ? -9.893 -13.981 0.850 1.00 95.25 71 GLY A O 1
ATOM 534 N N . THR A 1 72 ? -10.203 -16.103 1.480 1.00 95.31 72 THR A N 1
ATOM 535 C CA . THR A 1 72 ? -11.428 -15.854 2.250 1.00 95.31 72 THR A CA 1
ATOM 536 C C . THR A 1 72 ? -11.205 -16.078 3.737 1.00 95.31 72 THR A C 1
ATOM 538 O O . THR A 1 72 ? -10.454 -16.981 4.112 1.00 95.31 72 THR A O 1
ATOM 541 N N . GLY A 1 73 ? -11.945 -15.362 4.581 1.00 94.06 73 GLY A N 1
ATOM 542 C CA . GLY A 1 73 ? -11.972 -15.593 6.026 1.00 94.06 73 GLY A CA 1
ATOM 543 C C . GLY A 1 73 ? -10.762 -15.046 6.782 1.00 94.06 73 GLY A C 1
ATOM 544 O O . GLY A 1 73 ? -10.460 -15.539 7.869 1.00 94.06 73 GLY A O 1
ATOM 545 N N . HIS A 1 74 ? -10.090 -14.036 6.230 1.00 96.31 74 HIS A N 1
ATOM 546 C CA . HIS A 1 74 ? -9.067 -13.288 6.949 1.00 96.31 74 HIS A CA 1
ATOM 547 C C . HIS A 1 74 ? -9.676 -12.579 8.157 1.00 96.31 74 HIS A C 1
ATOM 549 O O . HIS A 1 74 ? -10.845 -12.181 8.137 1.00 96.31 74 HIS A O 1
ATOM 555 N N . SER A 1 75 ? -8.886 -12.410 9.215 1.00 95.88 75 SER A N 1
ATOM 556 C CA . SER A 1 75 ? -9.346 -11.819 10.467 1.00 95.88 75 SER A CA 1
ATOM 557 C C . SER A 1 75 ? -8.321 -10.861 11.055 1.00 95.88 75 SER A C 1
ATOM 559 O O . SER A 1 75 ? -7.165 -11.213 11.269 1.00 95.88 75 SER A O 1
ATOM 561 N N . ILE A 1 76 ? -8.781 -9.666 11.415 1.00 95.75 76 ILE A N 1
ATOM 562 C CA . ILE A 1 76 ? -8.008 -8.638 12.113 1.00 95.75 76 ILE A CA 1
ATOM 563 C C . ILE A 1 76 ? -8.719 -8.307 13.417 1.00 95.75 76 ILE A C 1
ATOM 565 O O . ILE A 1 76 ? -9.937 -8.148 13.449 1.00 95.75 76 ILE A O 1
ATOM 569 N N . THR A 1 77 ? -7.962 -8.168 14.498 1.00 94.25 77 THR A N 1
ATOM 570 C CA . THR A 1 77 ? -8.465 -7.600 15.750 1.00 94.25 77 THR A CA 1
ATOM 571 C C . THR A 1 77 ? -7.730 -6.305 16.044 1.00 94.25 77 THR A C 1
ATOM 573 O O . THR A 1 77 ? -6.504 -6.295 16.148 1.00 94.25 77 THR A O 1
ATOM 576 N N . TRP A 1 78 ? -8.491 -5.224 16.187 1.00 93.12 78 TRP A N 1
ATOM 577 C CA . TRP A 1 78 ? -8.007 -3.934 16.651 1.00 93.12 78 TRP A CA 1
ATOM 578 C C . TRP A 1 78 ? -8.311 -3.761 18.136 1.00 93.12 78 TRP A C 1
ATOM 580 O O . TRP A 1 78 ? -9.477 -3.797 18.524 1.00 93.12 78 TRP A O 1
ATOM 590 N N . ASP A 1 79 ? -7.282 -3.561 18.958 1.00 91.25 79 ASP A N 1
ATOM 591 C CA . ASP A 1 79 ? -7.430 -3.175 20.362 1.00 91.25 79 ASP A CA 1
ATOM 592 C C . ASP A 1 79 ? -7.297 -1.655 20.514 1.00 91.25 79 ASP A C 1
ATOM 594 O O . ASP A 1 79 ? -6.194 -1.110 20.474 1.00 91.25 79 ASP A O 1
ATOM 598 N N . TYR A 1 80 ? -8.430 -0.981 20.723 1.00 89.00 80 TYR A N 1
ATOM 599 C CA . TYR A 1 80 ? -8.500 0.473 20.863 1.00 89.00 80 TYR A CA 1
ATOM 600 C C . TYR A 1 80 ? -8.450 0.944 22.327 1.00 89.00 80 TYR A C 1
ATOM 602 O O . TYR A 1 80 ? -8.845 2.077 22.621 1.00 89.00 80 TYR A O 1
ATOM 610 N N . SER A 1 81 ? -8.005 0.098 23.272 1.00 86.50 81 SER A N 1
ATOM 611 C CA . SER A 1 81 ? -8.079 0.373 24.718 1.00 86.50 81 SER A CA 1
ATOM 612 C C . SER A 1 81 ? -7.505 1.723 25.141 1.00 86.50 81 SER A C 1
ATOM 614 O O . SER A 1 81 ? -8.050 2.349 26.060 1.00 86.50 81 SER A O 1
ATOM 616 N N . ASP A 1 82 ? -6.454 2.150 24.440 1.00 85.00 82 ASP A N 1
ATOM 617 C CA . ASP A 1 82 ? -5.639 3.324 24.746 1.00 85.00 82 ASP A CA 1
ATOM 618 C C . ASP A 1 82 ? -5.789 4.433 23.686 1.00 85.00 82 ASP A C 1
ATOM 620 O O . ASP A 1 82 ? -5.295 5.539 23.878 1.00 85.00 82 ASP A O 1
ATOM 624 N N . THR A 1 83 ? -6.508 4.181 22.586 1.00 84.31 83 THR A N 1
ATOM 625 C CA . THR A 1 83 ? -6.633 5.112 21.448 1.00 84.31 83 THR A CA 1
ATOM 626 C C . THR A 1 83 ? -7.429 6.375 21.794 1.00 84.31 83 THR A C 1
ATOM 628 O O . THR A 1 83 ? -7.229 7.435 21.205 1.00 84.31 83 THR A O 1
ATOM 631 N N . PHE A 1 84 ? -8.366 6.271 22.738 1.00 83.50 84 PHE A N 1
ATOM 632 C CA . PHE A 1 84 ? -9.316 7.338 23.067 1.00 83.50 84 PHE A CA 1
ATOM 633 C C . PHE A 1 84 ? -9.162 7.853 24.501 1.00 83.50 84 PHE A C 1
ATOM 635 O O . PHE A 1 84 ? -10.151 8.248 25.116 1.00 83.50 84 PHE A O 1
ATOM 642 N N . ASP A 1 85 ? -7.944 7.810 25.051 1.00 77.75 85 ASP A N 1
ATOM 643 C CA . ASP A 1 85 ? -7.615 8.322 26.392 1.00 77.75 85 ASP A CA 1
ATOM 644 C C . ASP A 1 85 ? -8.531 7.776 27.509 1.00 77.75 85 ASP A C 1
ATOM 646 O O . ASP A 1 85 ? -8.821 8.440 28.503 1.00 77.75 85 ASP A O 1
ATOM 650 N N . GLY A 1 86 ? -9.015 6.542 27.346 1.00 65.69 86 GLY A N 1
ATOM 651 C CA . GLY A 1 86 ? -9.893 5.880 28.308 1.00 65.69 86 GLY A CA 1
ATOM 652 C C . GLY A 1 86 ? -11.391 6.172 28.160 1.00 65.69 86 GLY A C 1
ATOM 653 O O . GLY A 1 86 ? -12.173 5.549 28.883 1.00 65.69 86 GLY A O 1
ATOM 654 N N . GLU A 1 87 ? -11.809 7.012 27.213 1.00 68.88 87 GLU A N 1
ATOM 655 C CA . GLU A 1 87 ? -13.218 7.269 26.891 1.00 68.88 87 GLU A CA 1
ATOM 656 C C . GLU A 1 87 ? -13.718 6.310 25.802 1.00 68.88 87 GLU A C 1
ATOM 658 O O . GLU A 1 87 ? -13.117 6.174 24.738 1.00 68.88 87 GLU A O 1
ATOM 663 N N . ALA A 1 88 ? -14.843 5.631 26.042 1.00 70.06 88 ALA A N 1
ATOM 664 C CA . ALA A 1 88 ? -15.448 4.787 25.014 1.00 70.06 88 ALA A CA 1
ATOM 665 C C . ALA A 1 88 ? -16.148 5.679 23.969 1.00 70.06 88 ALA A C 1
ATOM 667 O O . ALA A 1 88 ? -17.078 6.409 24.326 1.00 70.06 88 ALA A O 1
ATOM 668 N N . PRO A 1 89 ? -15.749 5.645 22.683 1.00 75.50 89 PRO A N 1
ATOM 669 C CA . PRO A 1 89 ? -16.386 6.475 21.671 1.00 75.50 89 PRO A CA 1
ATOM 670 C C . PRO A 1 89 ? -17.833 6.022 21.443 1.00 75.50 89 PRO A C 1
ATOM 672 O O . PRO A 1 89 ? -18.130 4.830 21.386 1.00 75.50 89 PRO A O 1
ATOM 675 N N . THR A 1 90 ? -18.744 6.978 21.252 1.00 76.62 90 THR A N 1
ATOM 676 C CA . THR A 1 90 ? -20.144 6.685 20.890 1.00 76.62 90 THR A CA 1
ATOM 677 C C . THR A 1 90 ? -20.264 6.128 19.473 1.00 76.62 90 THR A C 1
ATOM 679 O O . THR A 1 90 ? -21.195 5.382 19.165 1.00 76.62 90 THR A O 1
ATOM 682 N N . GLN A 1 91 ? -19.320 6.494 18.606 1.00 78.00 91 GLN A N 1
ATOM 683 C CA . GLN A 1 91 ? -19.215 6.016 17.241 1.00 78.00 91 GLN A CA 1
ATOM 684 C C . GLN A 1 91 ? -17.773 6.130 16.745 1.00 78.00 91 GLN A C 1
ATOM 686 O O . GLN A 1 91 ? -17.089 7.124 16.981 1.00 78.00 91 GLN A O 1
ATOM 691 N N . ILE A 1 92 ? -17.354 5.108 16.014 1.00 82.69 92 ILE A N 1
ATOM 692 C CA . ILE A 1 92 ? -16.155 5.091 15.177 1.00 82.69 92 ILE A CA 1
ATOM 693 C C . ILE A 1 92 ? -16.587 4.737 13.756 1.00 82.69 92 ILE A C 1
ATOM 695 O O .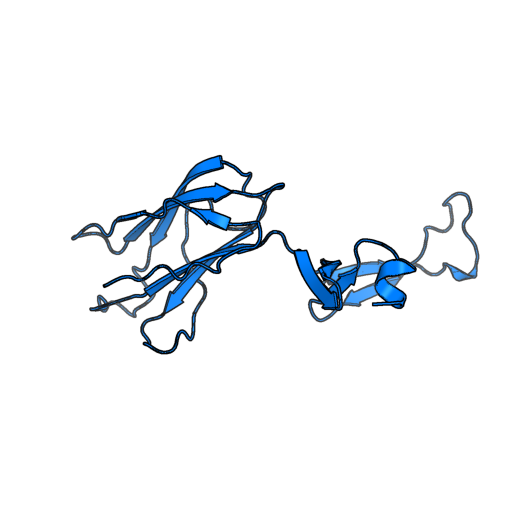 ILE A 1 92 ? -17.709 4.264 13.565 1.00 82.69 92 ILE A O 1
ATOM 699 N N . PHE A 1 93 ? -15.719 4.981 12.784 1.00 84.06 93 PHE A N 1
ATOM 700 C CA . PHE A 1 93 ? -15.773 4.503 11.406 1.00 84.06 93 PHE A CA 1
ATOM 701 C C . PHE A 1 93 ? -14.463 3.799 11.102 1.00 84.06 93 PHE A C 1
ATOM 703 O O . PHE A 1 93 ? -13.417 4.296 11.502 1.00 84.06 93 PHE A O 1
ATOM 710 N N . LEU A 1 94 ? -14.528 2.652 10.429 1.00 86.50 94 LEU A N 1
ATOM 711 C CA . LEU A 1 94 ? -13.359 1.880 10.022 1.00 86.50 94 LEU A CA 1
ATOM 712 C C . LEU A 1 94 ? -13.321 1.785 8.502 1.00 86.50 94 LEU A C 1
ATOM 714 O O . LEU A 1 94 ? -14.353 1.567 7.861 1.00 86.50 94 LEU A O 1
ATOM 718 N N . ARG A 1 95 ? -12.122 1.921 7.948 1.00 86.88 95 ARG A N 1
ATOM 719 C CA . ARG A 1 95 ? -11.803 1.655 6.552 1.00 86.88 95 ARG A CA 1
ATOM 720 C C . ARG A 1 95 ? -10.734 0.573 6.511 1.00 86.88 95 ARG A C 1
ATOM 722 O O . ARG A 1 95 ? -9.716 0.675 7.187 1.00 86.88 95 ARG A O 1
ATOM 729 N N . LEU A 1 96 ? -11.012 -0.459 5.727 1.00 88.62 96 LEU A N 1
ATOM 730 C CA . LEU A 1 96 ? -10.047 -1.481 5.361 1.00 88.62 96 LEU A CA 1
ATOM 731 C C . LEU A 1 96 ? -9.703 -1.255 3.894 1.00 88.62 96 LEU A C 1
ATOM 733 O O . LEU A 1 96 ? -10.605 -1.262 3.053 1.00 88.62 96 LEU A O 1
ATOM 737 N N . THR A 1 97 ? -8.428 -1.041 3.609 1.00 87.56 97 THR A N 1
ATOM 738 C CA . THR A 1 97 ? -7.920 -0.840 2.253 1.00 87.56 97 THR A CA 1
ATOM 739 C C . THR A 1 97 ? -6.985 -1.992 1.933 1.00 87.56 97 THR A C 1
ATOM 741 O O . THR A 1 97 ? -6.075 -2.268 2.711 1.00 87.56 97 THR A O 1
ATOM 744 N N . ALA A 1 98 ? -7.220 -2.659 0.807 1.00 89.19 98 ALA A N 1
ATOM 745 C CA . ALA A 1 98 ? -6.203 -3.494 0.195 1.00 89.19 98 ALA A CA 1
ATOM 746 C C . ALA A 1 98 ? -5.423 -2.628 -0.796 1.00 89.19 98 ALA A C 1
ATOM 748 O O . ALA A 1 98 ? -6.037 -1.908 -1.582 1.00 89.19 98 ALA A O 1
ATOM 749 N N . ASP A 1 99 ? -4.100 -2.683 -0.739 1.00 87.00 99 ASP A N 1
ATOM 750 C CA . ASP A 1 99 ? -3.206 -1.963 -1.643 1.00 87.00 99 ASP A CA 1
ATOM 751 C C . ASP A 1 99 ? -2.146 -2.937 -2.155 1.00 87.00 99 ASP A C 1
ATOM 753 O O . ASP A 1 99 ? -1.382 -3.509 -1.383 1.00 87.00 99 ASP A O 1
ATOM 757 N N . ASP A 1 100 ? -2.111 -3.191 -3.458 1.00 85.56 100 ASP A N 1
ATOM 758 C CA . ASP A 1 100 ? -1.098 -4.061 -4.047 1.00 85.56 100 ASP A CA 1
ATOM 759 C C . ASP A 1 100 ? 0.149 -3.267 -4.432 1.00 85.56 100 ASP A C 1
ATOM 761 O O . ASP A 1 100 ? 1.085 -3.866 -4.947 1.00 85.56 100 ASP A O 1
ATOM 765 N N . GLY A 1 101 ? 0.188 -1.956 -4.180 1.00 83.75 101 GLY A N 1
ATOM 766 C CA . GLY A 1 101 ? 1.240 -1.026 -4.563 1.00 83.75 101 GLY A CA 1
ATOM 767 C C . GLY A 1 101 ? 1.175 -0.600 -6.028 1.00 83.75 101 GLY A C 1
ATOM 768 O O . GLY A 1 101 ? 2.110 0.060 -6.492 1.00 83.75 101 GLY A O 1
ATOM 769 N N . ASN A 1 102 ? 0.139 -0.988 -6.778 1.00 86.44 102 ASN A N 1
ATOM 770 C CA . ASN A 1 102 ? -0.025 -0.606 -8.171 1.00 86.44 102 ASN A CA 1
ATOM 771 C C . ASN A 1 102 ? -0.979 0.588 -8.312 1.00 86.44 102 ASN A C 1
ATOM 773 O O . ASN A 1 102 ? -2.086 0.615 -7.787 1.00 86.44 102 ASN A O 1
ATOM 777 N N . LEU A 1 103 ? -0.562 1.573 -9.102 1.00 84.94 103 LEU A N 1
ATOM 778 C CA . LEU A 1 103 ? -1.407 2.668 -9.558 1.00 84.94 103 LEU A CA 1
ATOM 779 C C . LEU A 1 103 ? -1.713 2.458 -11.040 1.00 84.94 103 LEU A C 1
ATOM 781 O O . LEU A 1 103 ? -0.811 2.508 -11.876 1.00 84.94 103 LEU A O 1
ATOM 785 N N . VAL A 1 104 ? -2.987 2.256 -11.369 1.00 87.75 104 VAL A N 1
ATOM 786 C CA . VAL A 1 104 ? -3.449 2.170 -12.759 1.00 87.75 104 VAL A CA 1
ATOM 787 C C . VAL A 1 104 ? -3.937 3.541 -13.212 1.00 87.75 104 VAL A C 1
ATOM 789 O O . VAL A 1 104 ? -4.850 4.119 -12.622 1.00 87.75 104 VAL A O 1
ATOM 792 N N . VAL A 1 105 ? -3.322 4.071 -14.268 1.00 89.94 105 VAL A N 1
ATOM 793 C CA . VAL A 1 105 ? -3.730 5.320 -14.917 1.00 89.94 105 VAL A CA 1
ATOM 794 C C . VAL A 1 105 ? -4.374 4.988 -16.254 1.00 89.94 105 VAL A C 1
ATOM 796 O O . VAL A 1 105 ? -3.710 4.485 -17.159 1.00 89.94 105 VAL A O 1
ATOM 799 N N . THR A 1 106 ? -5.660 5.304 -16.392 1.00 93.19 106 THR A N 1
ATOM 800 C CA . THR A 1 106 ? -6.402 5.138 -17.646 1.00 93.19 106 THR A CA 1
ATOM 801 C C . THR A 1 106 ? -6.307 6.407 -18.495 1.00 93.19 106 THR A C 1
ATOM 803 O O . THR A 1 106 ? -6.730 7.489 -18.083 1.00 93.19 106 THR A O 1
ATOM 806 N N . LEU A 1 107 ? -5.759 6.267 -19.697 1.00 93.31 107 LEU A N 1
ATOM 807 C CA . LEU A 1 107 ? -5.652 7.289 -20.735 1.00 93.31 107 LEU A CA 1
ATOM 808 C C . LEU A 1 107 ? -6.911 7.303 -21.630 1.00 93.31 107 LEU A C 1
ATOM 810 O O . LEU A 1 107 ? -7.771 6.416 -21.520 1.00 93.31 107 LEU A O 1
ATOM 814 N N . PRO A 1 108 ? -7.064 8.289 -22.539 1.00 95.62 108 PRO A N 1
ATOM 815 C CA . PRO A 1 108 ? -8.112 8.246 -23.553 1.00 95.62 108 PRO A CA 1
ATOM 816 C C . PRO A 1 108 ? -8.107 6.925 -24.337 1.00 95.62 108 PRO A C 1
ATOM 818 O O . PRO A 1 108 ? -7.079 6.285 -24.529 1.00 95.62 108 PRO A O 1
ATOM 821 N N . GLY A 1 109 ? -9.289 6.478 -24.761 1.00 93.06 109 GLY A N 1
ATOM 822 C CA . GLY A 1 109 ? -9.425 5.185 -25.442 1.00 93.06 109 GLY A CA 1
ATOM 823 C C . GLY A 1 109 ? -9.335 3.961 -24.523 1.00 93.06 109 GLY A C 1
ATOM 824 O O . GLY A 1 109 ? -9.301 2.849 -25.038 1.00 93.06 109 GLY A O 1
ATOM 825 N N . ALA A 1 110 ? -9.357 4.152 -23.196 1.00 92.81 110 ALA A N 1
ATOM 826 C CA 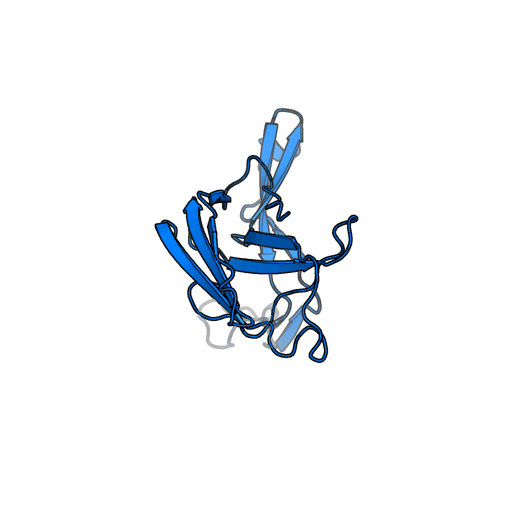. ALA A 1 110 ? -9.246 3.086 -22.195 1.00 92.81 110 ALA A CA 1
ATOM 827 C C . ALA A 1 110 ? -7.907 2.324 -22.248 1.00 92.81 110 ALA A C 1
ATOM 829 O O . ALA A 1 110 ? -7.837 1.156 -21.877 1.00 92.81 110 ALA A O 1
ATOM 830 N N . VAL A 1 111 ? -6.846 2.999 -22.699 1.00 93.69 111 VAL A N 1
ATOM 831 C CA . VAL A 1 111 ? -5.476 2.482 -22.644 1.00 93.69 111 VAL A C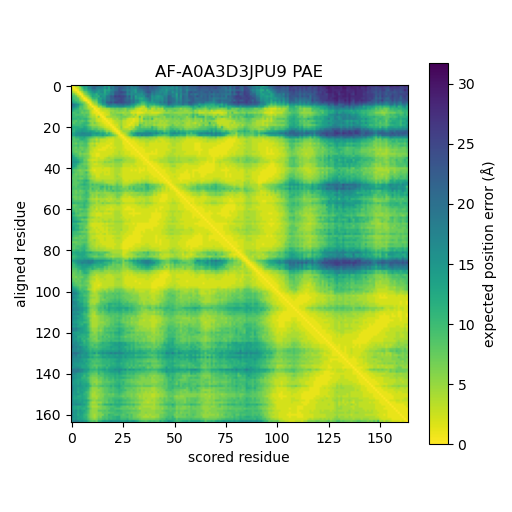A 1
ATOM 832 C C . VAL A 1 111 ? -4.930 2.706 -21.238 1.00 93.69 111 VAL A C 1
ATOM 834 O O . VAL A 1 111 ? -5.008 3.813 -20.714 1.00 93.69 111 VAL A O 1
ATOM 837 N N . GLU A 1 112 ? -4.369 1.678 -20.615 1.00 93.56 112 GLU A N 1
ATOM 838 C CA . GLU A 1 112 ? -3.894 1.757 -19.233 1.00 93.56 112 GLU A CA 1
ATOM 839 C C . GLU A 1 112 ? -2.367 1.778 -19.151 1.00 93.56 112 GLU A C 1
ATOM 841 O O . GLU A 1 112 ? -1.670 1.101 -19.912 1.00 93.56 112 GLU A O 1
ATOM 846 N N . ILE A 1 113 ? -1.841 2.542 -18.194 1.00 93.12 113 ILE A N 1
ATOM 847 C CA . ILE A 1 113 ? -0.463 2.433 -17.716 1.00 93.12 113 ILE A CA 1
ATOM 848 C C . ILE A 1 113 ? -0.516 1.956 -16.269 1.00 93.12 113 ILE A C 1
ATOM 850 O O . ILE A 1 113 ? -1.170 2.575 -15.429 1.00 93.12 113 ILE A O 1
ATOM 854 N N . VAL A 1 114 ? 0.213 0.882 -15.975 1.00 89.94 114 VAL A N 1
ATOM 855 C CA . VAL A 1 114 ? 0.392 0.388 -14.609 1.00 89.94 114 VAL A CA 1
ATOM 856 C C . VAL A 1 114 ? 1.707 0.929 -14.056 1.00 89.94 114 VAL A C 1
ATOM 858 O O . VAL A 1 114 ? 2.777 0.752 -14.647 1.00 89.94 114 VAL A O 1
ATOM 861 N N . PHE A 1 115 ? 1.628 1.588 -12.910 1.00 92.19 115 PHE A N 1
ATOM 862 C CA . PHE A 1 115 ? 2.770 2.053 -12.140 1.00 92.19 115 PHE A CA 1
ATOM 863 C C . PHE A 1 115 ? 2.899 1.241 -10.862 1.00 92.19 115 PHE A C 1
ATOM 865 O O . PHE A 1 115 ? 1.895 0.862 -10.273 1.00 92.19 115 PHE A O 1
ATOM 872 N N . ARG A 1 116 ? 4.129 1.039 -10.399 1.00 90.06 116 ARG A N 1
ATOM 873 C CA . ARG A 1 116 ? 4.434 0.474 -9.090 1.00 90.06 116 ARG A CA 1
ATOM 874 C C . ARG A 1 116 ? 4.939 1.566 -8.160 1.00 90.06 116 ARG A C 1
ATOM 876 O O . ARG A 1 116 ? 5.797 2.360 -8.552 1.00 90.06 116 ARG A O 1
ATOM 883 N N . LYS A 1 117 ? 4.433 1.577 -6.930 1.00 89.50 117 LYS A N 1
ATOM 884 C CA . LYS A 1 117 ? 4.977 2.372 -5.834 1.00 89.50 117 LYS A CA 1
ATOM 885 C C . LYS A 1 117 ? 6.372 1.858 -5.473 1.00 89.50 117 LYS A C 1
ATOM 887 O O . LYS A 1 117 ? 6.553 0.678 -5.176 1.00 89.50 117 LYS A O 1
ATOM 892 N N . ILE A 1 118 ? 7.344 2.755 -5.492 1.00 92.75 118 ILE A N 1
ATOM 893 C CA . ILE A 1 118 ? 8.691 2.566 -4.972 1.00 92.75 118 ILE A CA 1
ATOM 894 C C . ILE A 1 118 ? 8.749 3.309 -3.644 1.00 92.75 118 ILE A C 1
ATOM 896 O O . ILE A 1 118 ? 8.582 4.529 -3.606 1.00 92.75 118 ILE A O 1
ATOM 900 N N . GLU A 1 119 ? 8.934 2.563 -2.561 1.00 92.44 119 GLU A N 1
ATOM 901 C CA . GLU A 1 119 ? 9.015 3.135 -1.220 1.00 92.44 119 GLU A CA 1
ATOM 902 C C . GLU A 1 119 ? 10.296 3.956 -1.046 1.00 92.44 119 GLU A C 1
ATOM 904 O O . GLU A 1 119 ? 11.353 3.633 -1.604 1.00 92.44 119 GLU A O 1
ATOM 909 N N . ALA A 1 120 ? 10.205 5.015 -0.242 1.00 96.50 120 ALA A N 1
ATOM 910 C CA . ALA A 1 120 ? 11.361 5.757 0.224 1.00 96.50 120 ALA A CA 1
ATOM 911 C C . ALA A 1 120 ? 12.362 4.802 0.885 1.00 96.50 120 ALA A C 1
ATOM 913 O O . ALA A 1 120 ? 12.015 3.926 1.680 1.00 96.50 120 ALA A O 1
ATOM 914 N N . GLY A 1 121 ? 13.640 4.977 0.577 1.00 97.00 121 GLY A N 1
ATOM 915 C CA . GLY A 1 121 ? 14.652 4.037 1.022 1.00 97.00 121 GLY A CA 1
ATOM 916 C C . GLY A 1 121 ? 16.047 4.404 0.562 1.00 97.00 121 GLY A C 1
ATOM 917 O O . GLY A 1 121 ? 16.262 5.360 -0.183 1.00 97.00 121 GLY A O 1
ATOM 918 N N . THR A 1 122 ? 17.020 3.633 1.037 1.00 98.00 122 THR A N 1
ATOM 919 C CA . THR A 1 122 ? 18.421 3.766 0.632 1.00 98.00 122 THR A CA 1
ATOM 920 C C . THR A 1 122 ? 18.874 2.491 -0.058 1.00 98.00 122 THR A C 1
ATOM 922 O O . THR A 1 122 ? 18.657 1.399 0.462 1.00 98.00 122 THR A O 1
ATOM 925 N N . PHE A 1 123 ? 19.544 2.631 -1.198 1.00 97.00 123 PHE A N 1
ATOM 926 C CA . PHE A 1 123 ? 20.151 1.517 -1.922 1.00 97.00 123 PHE A CA 1
ATOM 927 C C . PHE A 1 123 ? 21.575 1.865 -2.366 1.00 97.00 123 PHE A C 1
ATOM 929 O O . PHE A 1 123 ? 21.962 3.035 -2.410 1.00 97.00 123 PHE A O 1
ATOM 936 N N . THR A 1 124 ? 22.366 0.844 -2.691 1.00 98.00 124 THR A N 1
ATOM 937 C CA . THR A 1 124 ? 23.698 1.024 -3.279 1.00 98.00 124 THR A CA 1
ATOM 938 C C . THR A 1 124 ? 23.565 1.151 -4.794 1.00 98.00 124 THR A C 1
ATOM 940 O O . THR A 1 124 ? 23.164 0.200 -5.457 1.00 98.00 124 THR A O 1
ATOM 943 N N . GLN A 1 125 ? 23.899 2.319 -5.339 1.00 97.62 125 GLN A N 1
ATOM 944 C CA . GLN A 1 125 ? 23.945 2.583 -6.778 1.00 97.62 125 GLN A CA 1
ATOM 945 C C . GLN A 1 125 ? 25.359 2.349 -7.323 1.00 97.62 125 GLN A C 1
ATOM 947 O O . GLN A 1 125 ? 26.321 2.752 -6.671 1.00 97.62 125 GLN A O 1
ATOM 952 N N . GLY A 1 126 ? 25.460 1.780 -8.528 1.00 97.25 126 GLY A N 1
ATOM 953 C CA . GLY A 1 126 ? 26.713 1.408 -9.200 1.00 97.25 126 GLY A CA 1
ATOM 954 C C . GLY A 1 126 ? 26.984 -0.097 -9.120 1.00 97.25 126 GLY A C 1
ATOM 955 O O . GLY A 1 126 ? 26.321 -0.802 -8.353 1.00 97.25 126 GLY A O 1
ATOM 956 N N . SER A 1 127 ? 27.963 -0.597 -9.868 1.00 96.81 127 SER A N 1
ATOM 957 C CA . SER A 1 127 ? 28.326 -2.023 -9.891 1.00 96.81 127 SER A CA 1
ATOM 958 C C . SER A 1 127 ? 29.597 -2.312 -9.078 1.00 96.81 127 SER A C 1
ATOM 960 O O . SER A 1 127 ? 30.457 -1.438 -8.926 1.00 96.81 127 SER A O 1
ATOM 962 N N . PRO A 1 128 ? 29.738 -3.513 -8.485 1.00 96.62 128 PRO A N 1
ATOM 963 C CA . PRO A 1 128 ? 30.995 -3.949 -7.895 1.00 96.62 128 PRO A CA 1
ATOM 964 C C . PRO A 1 128 ? 32.104 -3.996 -8.948 1.00 96.62 128 PRO A C 1
ATOM 966 O O . PRO A 1 128 ? 31.917 -4.521 -10.038 1.00 96.62 128 PRO A O 1
ATOM 969 N N . GLU A 1 129 ? 33.303 -3.553 -8.584 1.00 94.81 129 GLU A N 1
ATOM 970 C CA . GLU A 1 129 ? 34.423 -3.408 -9.530 1.00 94.81 129 GLU A CA 1
ATOM 971 C C . GLU A 1 129 ? 34.899 -4.727 -10.171 1.00 94.81 129 GLU A C 1
ATOM 973 O O . GLU A 1 129 ? 35.578 -4.729 -11.194 1.00 94.81 129 GLU A O 1
ATOM 978 N N . LEU A 1 130 ? 34.540 -5.870 -9.576 1.00 95.44 130 LEU A N 1
ATOM 979 C CA . LEU A 1 130 ? 34.851 -7.205 -10.098 1.00 95.44 130 LEU A CA 1
ATOM 980 C C . LEU A 1 130 ? 33.647 -7.894 -10.761 1.00 95.44 130 LEU A C 1
ATOM 982 O O . LEU A 1 130 ? 33.722 -9.087 -11.064 1.00 95.44 130 LEU A O 1
ATOM 986 N N . GLU A 1 131 ? 32.533 -7.188 -10.962 1.00 97.12 131 GLU A N 1
ATOM 987 C CA . GLU A 1 131 ? 31.392 -7.716 -11.707 1.00 97.12 131 GLU A CA 1
ATOM 988 C C . GLU A 1 131 ? 31.764 -7.890 -13.195 1.00 97.12 131 GLU A C 1
ATOM 990 O O . GLU A 1 131 ? 32.322 -6.976 -13.810 1.00 97.12 131 GLU A O 1
ATOM 995 N N . PRO A 1 132 ? 31.501 -9.056 -13.817 1.00 97.12 132 PRO A N 1
ATOM 996 C CA . PRO A 1 132 ? 31.720 -9.228 -15.249 1.00 97.12 132 PRO A CA 1
ATOM 997 C C . PRO A 1 132 ? 30.923 -8.205 -16.070 1.00 97.12 132 PRO A C 1
ATOM 999 O O . PRO A 1 132 ? 29.701 -8.174 -15.989 1.00 97.12 132 PRO A O 1
ATOM 1002 N N . GLY A 1 133 ? 31.612 -7.423 -16.905 1.00 95.44 133 GLY A N 1
ATOM 1003 C CA . GLY A 1 133 ? 30.991 -6.355 -17.698 1.00 95.44 133 GLY A CA 1
ATOM 1004 C C . GLY A 1 133 ? 30.999 -4.977 -17.032 1.00 95.44 133 GLY A C 1
ATOM 1005 O O . GLY A 1 133 ? 30.451 -4.056 -17.618 1.00 95.44 133 GLY A O 1
ATOM 1006 N N . HIS A 1 134 ? 31.634 -4.833 -15.861 1.00 96.19 134 HIS A N 1
ATOM 1007 C CA . HIS A 1 134 ? 31.843 -3.543 -15.206 1.00 96.19 134 HIS A CA 1
ATOM 1008 C C . HIS A 1 134 ? 32.561 -2.538 -16.119 1.00 96.19 134 HIS A C 1
ATOM 1010 O O . HIS A 1 134 ? 33.651 -2.820 -16.630 1.00 96.19 134 HIS A O 1
ATOM 1016 N N . GLU A 1 135 ? 31.982 -1.344 -16.238 1.00 96.75 135 GLU A N 1
ATOM 1017 C CA . GLU A 1 135 ? 32.571 -0.190 -16.917 1.00 96.75 135 GLU A CA 1
ATOM 1018 C C . GLU A 1 135 ? 32.932 0.919 -15.917 1.00 96.75 135 GLU A C 1
ATOM 1020 O O . GLU A 1 135 ? 32.327 1.078 -14.854 1.00 96.75 135 GLU A O 1
ATOM 1025 N N . ALA A 1 136 ? 33.944 1.720 -16.259 1.00 95.50 136 ALA A N 1
ATOM 1026 C CA . ALA A 1 136 ? 34.522 2.703 -15.339 1.00 95.50 136 ALA A CA 1
ATOM 1027 C C . ALA A 1 136 ? 33.544 3.815 -14.900 1.00 95.50 136 ALA A C 1
ATOM 1029 O O . ALA A 1 136 ? 33.772 4.455 -13.871 1.00 95.50 136 ALA A O 1
ATOM 1030 N N . ASP A 1 137 ? 32.481 4.070 -15.665 1.00 96.31 137 ASP A N 1
ATOM 1031 C CA . ASP A 1 137 ? 31.440 5.057 -15.363 1.00 96.31 137 ASP A CA 1
ATOM 1032 C C . ASP A 1 137 ? 30.316 4.524 -14.456 1.00 96.31 137 ASP A C 1
ATOM 1034 O O . ASP A 1 137 ? 29.477 5.304 -14.001 1.00 96.31 137 ASP A O 1
ATOM 1038 N N . GLU A 1 138 ? 30.342 3.238 -14.098 1.00 97.75 138 GLU A N 1
ATOM 1039 C CA . GLU A 1 138 ? 29.439 2.633 -13.108 1.00 97.75 138 GLU A CA 1
ATOM 1040 C C . GLU A 1 138 ? 29.965 2.753 -11.662 1.00 97.75 138 GLU A C 1
ATOM 1042 O O . GLU A 1 138 ? 29.279 2.380 -10.706 1.00 97.75 138 GLU A O 1
ATOM 1047 N N . SER A 1 139 ? 31.177 3.297 -11.500 1.00 95.44 139 SER A N 1
ATOM 1048 C CA . SER A 1 139 ? 31.893 3.478 -10.234 1.00 95.44 139 SER A CA 1
ATOM 1049 C C . SER A 1 139 ? 31.950 4.948 -9.772 1.00 95.44 139 SER A C 1
ATOM 1051 O O . SER A 1 139 ? 31.893 5.873 -10.583 1.00 95.44 139 SER A O 1
ATOM 1053 N N . PRO A 1 140 ? 32.151 5.206 -8.463 1.00 95.56 140 PRO A N 1
ATOM 1054 C CA . PRO A 1 140 ? 32.156 4.233 -7.373 1.00 95.56 140 PRO A CA 1
ATOM 1055 C C . PRO A 1 140 ? 30.733 3.844 -6.957 1.00 95.56 140 PRO A C 1
ATOM 1057 O O . PRO A 1 140 ? 29.800 4.642 -7.082 1.00 95.56 140 PRO A O 1
ATOM 1060 N N . GLN A 1 141 ? 30.591 2.667 -6.342 1.00 97.81 141 GLN A N 1
ATOM 1061 C CA . GLN A 1 141 ? 29.354 2.342 -5.641 1.00 97.81 141 GLN A CA 1
ATOM 1062 C C . GLN A 1 141 ? 29.084 3.360 -4.524 1.00 97.81 141 GLN A C 1
ATOM 1064 O O . GLN A 1 141 ? 29.966 3.663 -3.714 1.00 97.81 141 GLN A O 1
ATOM 1069 N N . ARG A 1 142 ? 27.860 3.887 -4.457 1.00 97.06 142 ARG A N 1
ATOM 1070 C CA . ARG A 1 142 ? 27.457 4.887 -3.456 1.00 97.06 142 ARG A CA 1
ATOM 1071 C C . ARG A 1 142 ? 26.057 4.630 -2.920 1.00 97.06 142 ARG A C 1
ATOM 1073 O O . ARG A 1 142 ? 25.181 4.180 -3.652 1.00 97.06 142 ARG A O 1
ATOM 1080 N N . ALA A 1 143 ? 25.832 4.975 -1.656 1.00 98.12 143 ALA A N 1
ATOM 1081 C CA . ALA A 1 143 ? 24.492 4.981 -1.085 1.00 98.12 143 ALA A CA 1
ATOM 1082 C C . ALA A 1 143 ? 23.679 6.143 -1.678 1.00 98.12 143 ALA A C 1
ATOM 1084 O O . ALA A 1 143 ? 24.106 7.298 -1.615 1.00 98.12 143 ALA A O 1
ATOM 1085 N N . VAL A 1 144 ? 22.518 5.834 -2.246 1.00 98.06 144 VAL A N 1
ATOM 1086 C CA . VAL A 1 144 ? 21.542 6.807 -2.742 1.00 98.06 144 VAL A CA 1
ATOM 1087 C C . VAL A 1 144 ? 20.271 6.661 -1.932 1.00 98.06 144 VAL A C 1
ATOM 1089 O O . VAL A 1 144 ? 19.756 5.555 -1.782 1.00 98.06 144 VAL A O 1
ATOM 1092 N N . THR A 1 145 ? 19.769 7.784 -1.431 1.00 98.12 145 THR A N 1
ATOM 1093 C CA . THR A 1 145 ? 18.521 7.840 -0.674 1.00 98.12 145 THR A CA 1
ATOM 1094 C C . THR A 1 145 ? 17.435 8.489 -1.517 1.00 98.12 145 THR A C 1
ATOM 1096 O O . THR A 1 145 ? 17.583 9.626 -1.964 1.00 98.12 145 THR A O 1
ATOM 1099 N N . VAL A 1 146 ? 16.336 7.766 -1.698 1.00 97.75 146 VAL A N 1
ATOM 1100 C CA . VAL A 1 146 ? 15.061 8.298 -2.170 1.00 97.75 146 VAL A CA 1
ATOM 1101 C C . VAL A 1 146 ? 14.281 8.714 -0.925 1.00 97.75 146 VAL A C 1
ATOM 1103 O O . VAL A 1 146 ? 13.987 7.877 -0.075 1.00 97.75 146 VAL A O 1
ATOM 1106 N N . SER A 1 147 ? 14.017 10.012 -0.772 1.00 97.19 147 SER A N 1
ATOM 1107 C CA . SER A 1 147 ? 13.454 10.573 0.466 1.00 97.19 147 SER A CA 1
ATOM 1108 C C . SER A 1 147 ? 11.941 10.431 0.591 1.00 97.19 147 SER A C 1
ATOM 1110 O O . SER A 1 147 ? 11.417 10.561 1.693 1.00 97.19 147 SER A O 1
ATOM 1112 N N . GLU A 1 148 ? 11.252 10.207 -0.523 1.00 96.00 148 GLU A N 1
ATOM 1113 C CA . GLU A 1 148 ? 9.797 10.113 -0.593 1.00 96.00 148 GLU A CA 1
ATOM 1114 C C . GLU A 1 148 ? 9.403 8.960 -1.509 1.00 96.00 148 GLU A C 1
ATOM 1116 O O . GLU A 1 148 ? 10.111 8.649 -2.468 1.00 96.00 148 GLU A O 1
ATOM 1121 N N . ASP A 1 149 ? 8.263 8.345 -1.217 1.00 94.25 149 ASP A N 1
ATOM 1122 C CA . ASP A 1 149 ? 7.675 7.349 -2.101 1.00 94.25 149 ASP A CA 1
ATOM 1123 C C . ASP A 1 149 ? 7.396 7.972 -3.476 1.00 94.25 149 ASP A C 1
ATOM 1125 O O . ASP A 1 149 ? 6.982 9.129 -3.583 1.00 94.25 149 ASP A O 1
ATOM 1129 N N . PHE A 1 150 ? 7.563 7.200 -4.545 1.00 94.50 150 PHE A N 1
ATOM 1130 C CA . PHE A 1 150 ? 7.191 7.640 -5.889 1.00 94.50 150 PHE A CA 1
ATOM 1131 C C . PHE A 1 150 ? 6.696 6.471 -6.735 1.00 94.50 150 PHE A C 1
ATOM 1133 O O . PHE A 1 150 ? 6.886 5.311 -6.389 1.00 94.50 150 PHE A O 1
ATOM 1140 N N . TYR A 1 151 ? 6.046 6.768 -7.856 1.00 93.00 151 TYR A N 1
ATOM 1141 C CA . TYR A 1 151 ? 5.522 5.754 -8.769 1.00 93.00 151 TYR A CA 1
ATOM 1142 C C . TYR A 1 151 ? 6.388 5.663 -10.026 1.00 93.00 151 TYR A C 1
ATOM 1144 O O . TYR A 1 151 ? 6.750 6.686 -10.610 1.00 93.00 151 TYR A O 1
ATOM 1152 N N . MET A 1 152 ? 6.690 4.443 -10.468 1.00 95.88 152 MET A N 1
ATOM 1153 C CA . MET A 1 152 ? 7.408 4.168 -11.717 1.00 95.88 152 MET A CA 1
ATOM 1154 C C . MET A 1 152 ? 6.615 3.177 -12.571 1.00 95.88 152 MET A C 1
ATOM 1156 O O . MET A 1 152 ? 6.048 2.228 -12.035 1.00 95.88 152 MET A O 1
ATOM 1160 N N . SER A 1 153 ? 6.545 3.395 -13.889 1.00 95.50 153 SER A N 1
ATOM 1161 C CA . SER A 1 153 ? 5.858 2.462 -14.785 1.00 95.50 153 SER A CA 1
ATOM 1162 C C . SER A 1 153 ? 6.555 1.103 -14.754 1.00 95.50 153 SER A C 1
ATOM 1164 O O . SER A 1 153 ? 7.781 1.026 -14.800 1.00 95.50 153 SER A O 1
ATOM 1166 N N . ILE A 1 154 ? 5.779 0.020 -14.669 1.00 93.75 154 ILE A N 1
ATOM 1167 C CA . ILE A 1 154 ? 6.352 -1.338 -14.598 1.00 93.75 154 ILE A CA 1
ATOM 1168 C C . ILE A 1 154 ? 6.927 -1.807 -15.941 1.00 93.75 154 ILE A C 1
ATOM 1170 O O . ILE A 1 154 ? 7.722 -2.742 -15.989 1.00 93.75 154 ILE A O 1
ATOM 1174 N N . PHE A 1 155 ? 6.532 -1.137 -17.025 1.00 95.19 155 PHE A N 1
ATOM 1175 C CA . PHE A 1 155 ? 7.043 -1.328 -18.374 1.00 95.19 155 PHE A CA 1
ATOM 1176 C C . PHE A 1 155 ? 7.468 0.016 -18.966 1.00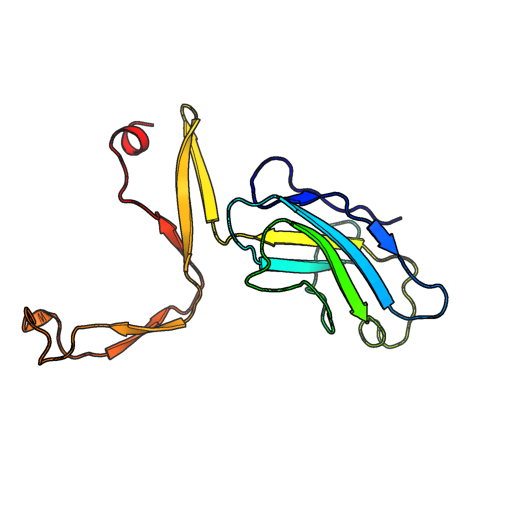 95.19 155 PHE A C 1
ATOM 1178 O O . PHE A 1 155 ? 7.017 1.081 -18.527 1.00 95.19 155 PHE A O 1
ATOM 1185 N N . GLU A 1 156 ? 8.316 -0.038 -19.990 1.00 97.38 156 GLU A N 1
ATOM 1186 C CA . GLU A 1 156 ? 8.534 1.104 -20.874 1.00 97.38 156 GLU A CA 1
ATOM 1187 C C . GLU A 1 156 ? 7.217 1.503 -21.554 1.00 97.38 156 GLU A C 1
ATOM 1189 O O . GLU A 1 156 ? 6.357 0.659 -21.826 1.00 97.38 156 GLU A O 1
ATOM 1194 N N . ILE A 1 157 ? 7.061 2.799 -21.831 1.00 96.75 157 ILE A N 1
ATOM 1195 C CA . ILE A 1 157 ? 5.859 3.317 -22.486 1.00 96.75 157 ILE A CA 1
ATOM 1196 C C . ILE A 1 157 ? 5.735 2.725 -23.892 1.00 96.75 157 ILE A C 1
ATOM 1198 O O . ILE A 1 157 ? 6.658 2.793 -24.705 1.00 96.75 157 ILE A O 1
ATOM 1202 N N . THR A 1 158 ? 4.564 2.169 -24.188 1.00 96.75 158 THR A N 1
ATOM 1203 C CA . THR A 1 158 ? 4.241 1.595 -25.496 1.00 96.75 158 THR A CA 1
ATOM 1204 C C . THR A 1 158 ? 3.783 2.667 -26.486 1.00 96.75 158 THR A C 1
ATOM 1206 O O . THR A 1 158 ? 3.293 3.732 -26.109 1.00 96.75 158 THR A O 1
ATOM 1209 N N . GLN A 1 159 ? 3.871 2.365 -27.785 1.00 97.94 159 GLN A N 1
ATOM 1210 C CA . GLN A 1 159 ? 3.379 3.267 -28.835 1.00 97.94 159 GLN A CA 1
ATOM 1211 C C . GLN A 1 159 ? 1.872 3.534 -28.731 1.00 97.94 159 GLN A C 1
ATOM 1213 O O . GLN A 1 159 ? 1.431 4.629 -29.060 1.00 97.94 159 GLN A O 1
ATOM 1218 N N . GLU A 1 160 ? 1.090 2.552 -28.282 1.00 97.06 160 GLU A N 1
ATOM 1219 C CA . GLU A 1 160 ? -0.347 2.723 -28.058 1.00 97.06 160 GLU A CA 1
ATOM 1220 C C . GLU A 1 160 ? -0.614 3.728 -26.931 1.00 97.06 160 GLU A C 1
ATOM 1222 O O . GLU A 1 160 ? -1.374 4.669 -27.130 1.00 97.06 160 GLU A O 1
ATOM 1227 N N . GLN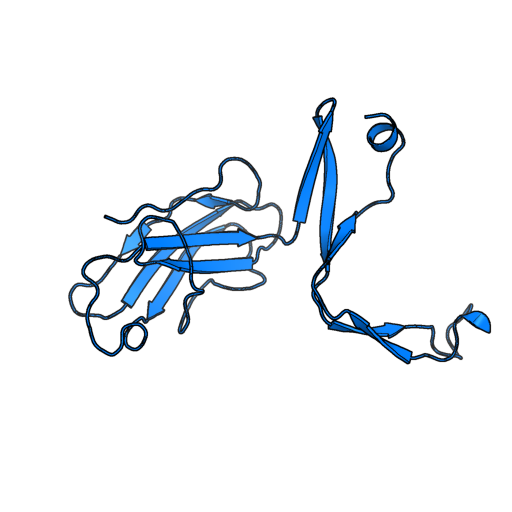 A 1 161 ? 0.085 3.600 -25.798 1.00 96.69 161 GLN A N 1
ATOM 1228 C CA . GLN A 1 161 ? 0.006 4.555 -24.685 1.00 96.69 161 GLN A CA 1
ATOM 1229 C C . GLN A 1 161 ? 0.481 5.960 -25.076 1.00 96.69 161 GLN A C 1
ATOM 1231 O O . GLN A 1 161 ? -0.104 6.940 -24.635 1.00 96.69 161 GLN A O 1
ATOM 1236 N N . TRP A 1 162 ? 1.525 6.079 -25.902 1.00 96.69 162 TRP A N 1
ATOM 1237 C CA . TRP A 1 162 ? 2.014 7.380 -26.378 1.00 96.69 162 TRP A CA 1
ATOM 1238 C C . TRP A 1 162 ? 1.020 8.101 -27.303 1.00 96.69 162 TRP A C 1
ATOM 1240 O O . TRP A 1 162 ? 0.993 9.329 -27.344 1.00 96.69 162 TRP A O 1
ATOM 1250 N N . LEU A 1 163 ? 0.248 7.347 -28.092 1.00 97.25 163 LEU A N 1
ATOM 1251 C CA . LEU A 1 163 ? -0.707 7.890 -29.063 1.00 97.25 163 LEU A CA 1
ATOM 1252 C C . LEU A 1 163 ? -2.101 8.167 -28.478 1.00 97.25 163 LEU A C 1
ATOM 1254 O O . LEU A 1 163 ? -2.908 8.791 -29.173 1.00 97.25 163 LEU A O 1
ATOM 1258 N N . ALA A 1 164 ? -2.382 7.675 -27.269 1.00 93.19 164 ALA A N 1
ATOM 1259 C CA . ALA A 1 164 ? -3.636 7.882 -26.545 1.00 93.19 164 ALA A CA 1
ATOM 1260 C C . ALA A 1 164 ? -3.803 9.339 -26.079 1.00 93.19 164 ALA A C 1
ATOM 1262 O O . ALA A 1 164 ? -4.934 9.865 -26.209 1.00 93.19 164 ALA A O 1
#

Nearest PDB structures (foldseek):
  5hha-assembly1_A  TM=8.032E-01  e=7.462E-02  Pseudomonas aeruginosa PAO1
  1aip-assembly1_B  TM=2.686E-01  e=8.696E-01  Thermus thermophilus
  1aip-assembly2_F  TM=2.661E-01  e=1.466E+00  Thermus thermophilus
  6o9k-assembly1_z  TM=2.921E-01  e=2.473E+00  Escherichia coli
  8aca-assembly1_C  TM=4.125E-01  e=3.383E+00  Deinococcus radiodurans R1 = ATC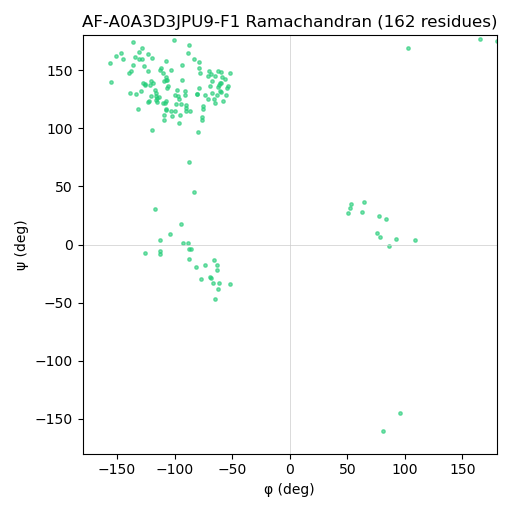C 13939 = DSM 20539

Solvent-accessible surface area (backbone atoms only — not comparable to full-atom values): 9782 Å² total; per-residue (Å²): 124,73,63,70,65,76,78,87,88,56,80,33,36,70,37,82,72,44,79,46,66,53,97,86,48,58,39,38,38,39,35,30,24,40,51,39,98,52,50,22,27,36,47,50,30,32,28,74,61,95,80,70,69,66,43,76,63,60,68,66,45,70,69,57,40,76,69,46,62,52,47,72,76,44,43,32,39,34,49,51,62,69,78,50,82,72,54,84,72,95,53,60,34,51,37,68,44,44,42,60,50,66,49,76,46,74,44,55,93,76,41,73,46,56,23,35,61,43,73,51,44,73,46,75,44,56,54,60,90,84,44,92,85,63,54,83,85,39,52,72,64,39,82,45,72,45,91,58,65,47,75,43,62,77,58,82,88,47,72,68,65,74,72,76

Mean predicted aligned error: 7.57 Å

Secondary structure (DSSP, 8-state):
-----PPPSSSSEEEEEEEE--TTSSEEEEEEEEE-SS-EEEEEEEESSSS---EE--SEEES-EEEEPSEEEEEEEEE-TTTTTTPPPS--EEEEEEE-SEEEEEPGGG-EEEEEEE-SEEEEES--TTSTT--GGG-S-EEEEE-S-EEEESSPPPHHHHH-